Protein AF-A0A133UUC0-F1 (afdb_monomer)

Nearest PDB structures (foldseek):
  3vwo-assembly1_A  TM=2.716E-01  e=4.106E+00  Sphingomonas sp. A1
  5dn5-assembly3_C  TM=3.070E-01  e=7.997E+00  Salmonella enterica subsp. enterica serovar Typhimurium str. LT2
  6dt7-assembly1_B  TM=2.550E-01  e=8.497E+00  Enquatrovirus N4

Foldseek 3Di:
DDWDADPVGIADKDWAWDWDQD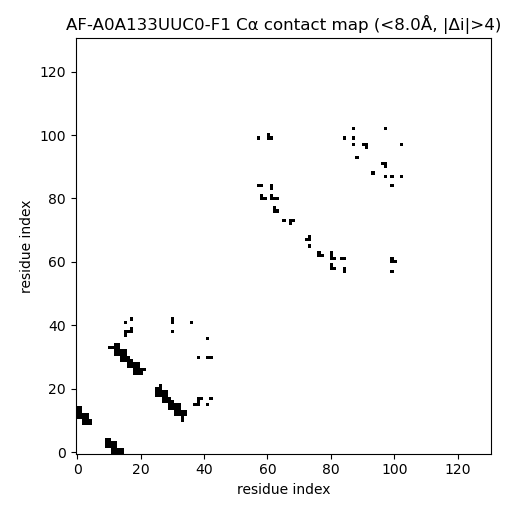PVGIDIDIDIGSDPDHNVVRVVVVVCVVVVVVLVVQLVVLQDDDPDPDPVVNVVSSVSSVVLSVVLCVVCVPPPPDRSVNSVVVVVVVVVVVVVVVVVPDDPPPDDDDD

Mean predicted aligned error: 8.68 Å

Organism: NCBI:txid1698267

pLDDT: mean 90.92, std 7.76, range [59.41, 97.25]

Solvent-accessible surface area (backbone atoms only — not comparable to full-atom values): 7988 Å² total; per-residue (Å²): 122,46,78,50,79,53,102,88,50,71,47,66,30,36,83,34,69,36,80,42,86,51,98,92,42,79,44,78,48,79,45,78,41,67,68,98,68,53,40,68,56,50,50,56,59,54,57,56,57,56,52,55,59,51,49,51,61,55,38,54,77,48,49,76,89,77,88,74,84,52,65,67,59,54,49,52,44,51,54,51,14,53,51,52,43,52,51,47,55,61,73,21,65,88,46,84,54,62,44,78,64,56,45,50,54,52,49,52,53,52,54,50,51,53,52,54,59,53,65,69,59,66,78,75,78,78,77,82,80,84,126

Secondary structure (DSSP, 8-state):
-EEEEETTEEEEEEEEEEEEEETTEEEEEEEEESS---HHHHHHHHHTTHHHHHHHHHHHTTPPP-----HHHHHHHHHHHHHHHHHHHHHHTTSS-S-HHHHHHHHHHHHHHHHHHHHTSPPPPPPP---

Radius of gyration: 26.28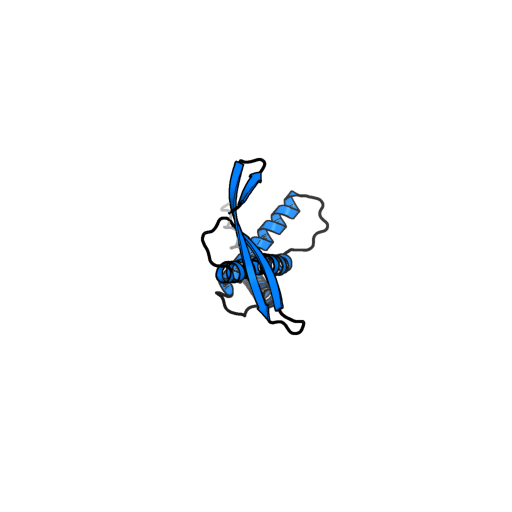 Å; Cα contacts (8 Å, |Δi|>4): 96; chains: 1; bounding box: 57×33×90 Å

Structure (mmCIF, N/CA/C/O backbone):
data_AF-A0A133UUC0-F1
#
_entry.id   AF-A0A133UUC0-F1
#
loop_
_atom_site.group_PDB
_atom_site.id
_atom_site.type_symbol
_atom_site.label_atom_id
_atom_site.label_alt_id
_atom_site.label_comp_id
_atom_site.label_asym_id
_atom_site.label_entity_id
_atom_site.label_seq_id
_atom_site.pdbx_PDB_ins_code
_atom_site.Cartn_x
_atom_site.Cartn_y
_atom_site.Cartn_z
_atom_site.occupancy
_atom_site.B_iso_or_equiv
_atom_site.auth_seq_id
_atom_site.auth_comp_id
_atom_site.auth_asym_id
_atom_site.auth_atom_id
_atom_site.pdbx_PDB_model_num
ATOM 1 N N . ASP A 1 1 ? -28.158 0.908 18.298 1.00 80.19 1 ASP A N 1
ATOM 2 C CA . ASP A 1 1 ? -28.054 0.911 16.828 1.00 80.19 1 ASP A CA 1
ATOM 3 C C . ASP A 1 1 ? -28.584 2.219 16.272 1.00 80.19 1 ASP A C 1
ATOM 5 O O . ASP A 1 1 ? -29.441 2.843 16.893 1.00 80.19 1 ASP A O 1
ATOM 9 N N . TYR A 1 2 ? -27.986 2.685 15.181 1.00 90.50 2 TYR A N 1
ATOM 10 C CA . TYR A 1 2 ? -28.253 3.972 14.546 1.00 90.50 2 TYR A CA 1
ATOM 11 C C . TYR A 1 2 ? -28.472 3.755 13.056 1.00 90.50 2 TYR A C 1
ATOM 13 O O . TYR A 1 2 ? -27.758 2.976 12.436 1.00 90.50 2 TYR A O 1
ATOM 21 N N . THR A 1 3 ? -29.391 4.499 12.456 1.00 93.00 3 THR A N 1
ATOM 22 C CA . THR A 1 3 ? -29.574 4.490 11.003 1.00 93.00 3 THR A CA 1
ATOM 23 C C . THR A 1 3 ? -28.875 5.707 10.412 1.00 93.00 3 THR A C 1
ATOM 25 O O . THR A 1 3 ? -29.189 6.842 10.771 1.00 93.00 3 THR A O 1
ATOM 28 N N . ILE A 1 4 ? -27.915 5.482 9.516 1.00 91.81 4 ILE A N 1
ATOM 29 C CA . ILE A 1 4 ? -27.248 6.548 8.765 1.00 91.81 4 ILE A CA 1
ATOM 30 C C . ILE A 1 4 ? -27.809 6.557 7.346 1.00 91.81 4 ILE A C 1
ATOM 32 O O . ILE A 1 4 ? -27.716 5.563 6.628 1.00 91.81 4 ILE A O 1
ATOM 36 N N . SER A 1 5 ? -28.352 7.699 6.925 1.00 92.06 5 SER A N 1
ATOM 37 C CA . SER A 1 5 ? -28.844 7.913 5.567 1.00 92.06 5 SER A CA 1
ATOM 38 C C . SER A 1 5 ? -27.803 8.635 4.713 1.00 92.06 5 SER A C 1
ATOM 40 O O . SER A 1 5 ? -27.241 9.670 5.075 1.00 92.06 5 SER A O 1
ATOM 42 N N . GLY A 1 6 ? -27.515 8.060 3.551 1.00 89.44 6 GLY A N 1
ATOM 43 C CA . GLY A 1 6 ? -26.612 8.610 2.555 1.00 89.44 6 GLY A CA 1
ATOM 44 C C . GLY A 1 6 ? -27.294 8.763 1.201 1.00 89.44 6 GLY A C 1
ATOM 45 O O . GLY A 1 6 ? -28.408 8.309 0.959 1.00 89.44 6 GLY A O 1
ATOM 46 N N . ARG A 1 7 ? -26.576 9.358 0.244 1.00 90.62 7 ARG A N 1
ATOM 47 C CA . ARG A 1 7 ? -27.089 9.606 -1.118 1.00 90.62 7 ARG A CA 1
ATOM 48 C C . ARG A 1 7 ? -27.522 8.340 -1.875 1.00 90.62 7 ARG A C 1
ATOM 50 O O . ARG A 1 7 ? -28.203 8.452 -2.887 1.00 90.62 7 ARG A O 1
ATOM 57 N N . LYS A 1 8 ? -27.047 7.168 -1.444 1.00 88.25 8 LYS A N 1
ATOM 58 C CA . LYS A 1 8 ? -27.251 5.867 -2.098 1.00 88.25 8 LYS A CA 1
ATOM 59 C C . LYS A 1 8 ? -28.155 4.911 -1.310 1.00 88.25 8 LYS A C 1
ATOM 61 O O . LYS A 1 8 ? -28.368 3.804 -1.788 1.00 88.25 8 LYS A O 1
ATOM 66 N N . GLY A 1 9 ? -28.663 5.313 -0.146 1.00 90.81 9 GLY A N 1
ATOM 67 C CA . GLY A 1 9 ? -29.462 4.448 0.719 1.00 90.81 9 GLY A CA 1
ATOM 68 C C . GLY A 1 9 ? -29.196 4.691 2.198 1.00 90.81 9 GLY A C 1
ATOM 69 O O . GLY A 1 9 ? -28.435 5.590 2.564 1.00 90.81 9 GLY A O 1
ATOM 70 N N . GLU A 1 10 ? -29.834 3.875 3.023 1.00 93.50 10 GLU A N 1
ATOM 71 C CA . GLU A 1 10 ? -29.718 3.887 4.477 1.00 93.50 10 GLU A CA 1
ATOM 72 C C . GLU A 1 10 ? -29.031 2.607 4.940 1.00 93.50 10 GLU A C 1
ATOM 74 O O . GLU A 1 10 ? -29.231 1.550 4.344 1.00 93.50 10 GLU A O 1
ATOM 79 N N . GLU A 1 11 ? -28.217 2.715 5.983 1.00 93.00 11 GLU A N 1
ATOM 80 C CA . GLU A 1 11 ? -27.549 1.577 6.608 1.00 93.00 11 GLU A CA 1
ATOM 81 C C . GLU A 1 11 ? -27.686 1.652 8.122 1.00 93.00 11 GLU A C 1
ATOM 83 O O . GLU A 1 11 ? -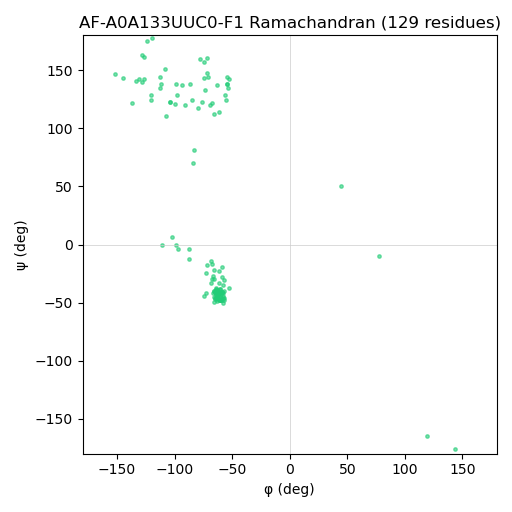27.581 2.727 8.727 1.00 93.00 11 GLU A O 1
ATOM 88 N N . GLU A 1 12 ? -27.904 0.492 8.729 1.00 94.56 12 GLU A N 1
ATOM 89 C CA . GLU A 1 12 ? -27.896 0.350 10.175 1.00 94.56 12 GLU A CA 1
ATOM 90 C C . GLU A 1 12 ? -26.456 0.144 10.646 1.00 94.56 12 GLU A C 1
ATOM 92 O O . GLU A 1 12 ? -25.728 -0.735 10.184 1.00 94.56 12 GLU A O 1
ATOM 97 N N . VAL A 1 13 ? -26.021 0.999 11.561 1.00 95.31 13 VAL A N 1
ATOM 98 C CA . VAL A 1 13 ? -24.674 0.999 12.116 1.00 95.31 13 VAL A CA 1
ATOM 99 C C . VAL A 1 13 ? -24.724 0.995 13.631 1.00 95.31 13 VAL A C 1
ATOM 101 O O . VAL A 1 13 ? -25.716 1.348 14.270 1.00 95.31 13 VAL A O 1
ATOM 104 N N . ARG A 1 14 ? -23.597 0.639 14.226 1.00 93.94 14 ARG A N 1
ATOM 105 C CA . ARG A 1 14 ? -23.441 0.512 15.668 1.00 93.94 14 ARG A CA 1
ATOM 106 C C . ARG A 1 14 ? -22.231 1.324 16.095 1.00 93.94 14 ARG A C 1
ATOM 108 O O . ARG A 1 14 ? -21.222 1.348 15.388 1.00 93.94 14 ARG A O 1
ATOM 115 N N . LEU A 1 15 ? -22.358 2.012 17.227 1.00 95.19 15 LEU A N 1
ATOM 116 C CA . LEU A 1 15 ? -21.252 2.703 17.881 1.00 95.19 15 LEU A CA 1
ATOM 117 C C . LEU A 1 15 ? -20.620 1.734 18.878 1.00 95.19 15 LEU A C 1
ATOM 119 O O . LEU A 1 15 ? -21.294 1.274 19.797 1.00 95.19 15 LEU A O 1
ATOM 123 N N . LEU A 1 16 ? -19.343 1.436 18.684 1.00 95.31 16 LEU A N 1
ATOM 124 C CA . LEU A 1 16 ? -18.538 0.591 19.556 1.00 95.31 16 LEU A CA 1
ATOM 125 C C . LEU A 1 16 ? -17.493 1.470 20.242 1.00 95.31 16 LEU A C 1
ATOM 127 O O . LEU A 1 16 ? -16.912 2.348 19.603 1.00 95.31 16 LEU A O 1
ATOM 131 N N . LEU A 1 17 ? -17.261 1.248 21.532 1.00 95.06 17 LEU A N 1
ATOM 132 C CA . LEU A 1 17 ? -16.270 1.980 22.317 1.00 95.06 17 LEU A CA 1
ATOM 133 C C . LEU A 1 17 ? -15.261 0.982 22.878 1.00 95.06 17 LEU A C 1
ATOM 135 O O . LEU A 1 17 ? -15.657 -0.004 23.495 1.00 95.06 17 LEU A O 1
ATOM 139 N N . THR A 1 18 ? -13.977 1.253 22.668 1.00 94.06 18 THR A N 1
ATOM 140 C CA . THR A 1 18 ? -12.876 0.506 23.285 1.00 94.06 18 THR A CA 1
ATOM 141 C C . THR A 1 18 ? -12.150 1.414 24.262 1.00 94.06 18 THR A C 1
ATOM 143 O O . THR A 1 18 ? -11.833 2.554 23.924 1.00 94.06 18 THR A O 1
ATOM 146 N N . GLU A 1 19 ? -11.853 0.906 25.452 1.00 92.75 19 GLU A N 1
ATOM 147 C CA . GLU A 1 19 ? -11.045 1.600 26.452 1.00 92.75 19 GLU A CA 1
ATOM 148 C C . GLU A 1 19 ? -9.608 1.089 26.403 1.00 92.75 19 GLU A C 1
ATOM 150 O O . GLU A 1 19 ? -9.360 -0.111 26.267 1.00 92.75 19 GLU A O 1
ATOM 155 N N . LYS A 1 20 ? -8.643 2.001 26.497 1.00 88.25 20 LYS A N 1
ATOM 156 C CA . LYS A 1 20 ? -7.226 1.658 26.494 1.00 88.25 20 LYS A CA 1
ATOM 157 C C . LYS A 1 20 ? -6.480 2.460 27.544 1.00 88.25 20 LYS A C 1
ATOM 159 O O . LYS A 1 20 ? -6.439 3.683 27.489 1.00 88.25 20 LYS A O 1
ATOM 164 N N . GLU A 1 21 ? -5.833 1.755 28.461 1.00 91.19 21 GLU A N 1
ATOM 165 C CA . GLU A 1 21 ? -4.935 2.366 29.437 1.00 91.19 21 GLU A CA 1
ATOM 166 C C . GLU A 1 21 ? -3.667 2.879 28.744 1.00 91.19 21 GLU A C 1
ATOM 168 O O . GLU A 1 21 ? -2.915 2.113 28.125 1.00 91.19 21 GLU A O 1
ATOM 173 N N . THR A 1 22 ? -3.423 4.184 28.840 1.00 88.94 22 THR A N 1
ATOM 174 C CA . THR A 1 22 ? -2.211 4.842 28.350 1.00 88.94 22 THR A CA 1
ATOM 175 C C . THR A 1 22 ? -1.471 5.532 29.495 1.00 88.94 22 THR A C 1
ATOM 177 O O . THR A 1 22 ? -1.873 5.493 30.657 1.00 88.94 22 THR A O 1
ATOM 180 N N . LYS A 1 23 ? -0.313 6.130 29.192 1.00 89.88 23 LYS A N 1
ATOM 181 C CA . LYS A 1 23 ? 0.494 6.838 30.201 1.00 89.88 23 LYS A CA 1
ATOM 182 C C . LYS A 1 23 ? -0.209 8.085 30.744 1.00 89.88 23 LYS A C 1
ATOM 184 O O . LYS A 1 23 ? 0.131 8.522 31.838 1.00 89.88 23 LYS A O 1
ATOM 189 N N . ASP A 1 24 ? -1.164 8.618 29.986 1.00 90.06 24 ASP A N 1
ATOM 190 C CA . ASP A 1 24 ? -1.895 9.847 30.288 1.00 90.06 24 ASP A CA 1
ATOM 191 C C . ASP A 1 24 ? -3.309 9.565 30.847 1.00 90.06 24 ASP A C 1
ATOM 193 O O . ASP A 1 24 ? -4.081 10.497 31.071 1.00 90.06 24 ASP A O 1
ATOM 197 N N . GLY A 1 25 ? -3.638 8.292 31.115 1.00 92.06 25 GLY A N 1
ATOM 198 C CA . GLY A 1 25 ? -4.924 7.830 31.648 1.00 92.06 25 GLY A CA 1
ATOM 199 C C . GLY A 1 25 ? -5.649 6.856 30.714 1.00 92.06 25 GLY A C 1
ATOM 200 O O . GLY A 1 25 ? -5.061 6.312 29.781 1.00 92.06 25 GLY A O 1
ATOM 201 N N . THR A 1 26 ? -6.938 6.626 30.966 1.00 92.81 26 THR A N 1
ATOM 202 C CA . THR A 1 26 ? -7.793 5.786 30.115 1.00 92.81 26 THR A CA 1
ATOM 203 C C . THR A 1 26 ? -8.253 6.573 28.883 1.00 92.81 26 THR A C 1
ATOM 205 O O . THR A 1 26 ? -8.969 7.569 28.999 1.00 92.81 26 THR A O 1
ATOM 208 N N . GLU A 1 27 ? -7.867 6.124 27.690 1.00 94.12 27 GLU A N 1
ATOM 209 C CA . GLU A 1 27 ? -8.344 6.658 26.412 1.00 94.12 27 GLU A CA 1
ATOM 210 C C . GLU A 1 27 ? -9.545 5.856 25.901 1.00 94.12 27 GLU A C 1
ATOM 212 O O . GLU A 1 27 ? -9.545 4.626 25.929 1.00 94.12 27 GLU A O 1
ATOM 217 N N . ILE A 1 28 ? -10.562 6.556 25.389 1.00 93.38 28 ILE A N 1
ATOM 218 C CA . ILE A 1 28 ? -11.735 5.942 24.757 1.00 93.38 28 ILE A CA 1
ATOM 219 C C . ILE A 1 28 ? -11.611 6.093 23.240 1.00 93.38 28 ILE A C 1
ATOM 221 O O . ILE A 1 28 ? -11.538 7.207 22.717 1.00 93.38 28 ILE A O 1
ATOM 225 N N . HIS A 1 29 ? -11.640 4.973 22.522 1.00 93.56 29 HIS A N 1
ATOM 226 C CA . HIS A 1 29 ? -11.579 4.915 21.066 1.00 93.56 29 HIS A CA 1
ATOM 227 C C . HIS A 1 29 ? -12.950 4.536 20.483 1.00 93.56 29 HIS A C 1
ATOM 229 O O . HIS A 1 29 ? -13.388 3.395 20.653 1.00 93.56 29 HIS A O 1
ATOM 235 N N . PRO A 1 30 ? -13.642 5.463 19.794 1.00 95.25 30 PRO A N 1
ATOM 236 C CA . PRO A 1 30 ? -14.924 5.173 19.167 1.00 95.25 30 PRO A CA 1
ATOM 237 C C . PRO A 1 30 ? -14.765 4.586 17.759 1.00 95.25 30 PRO A C 1
ATOM 239 O O . PRO A 1 30 ? -14.003 5.096 16.935 1.00 95.25 30 PRO A O 1
ATOM 242 N N . PHE A 1 31 ? -15.572 3.573 17.452 1.00 95.44 31 PHE A N 1
ATOM 243 C CA . PHE A 1 31 ? -15.705 2.973 16.127 1.00 95.44 31 PHE A CA 1
ATOM 244 C C . PHE A 1 31 ? -17.171 2.951 15.698 1.00 95.44 31 PHE A C 1
ATOM 246 O O . PHE A 1 31 ? -18.063 2.704 16.505 1.00 95.44 31 PHE A O 1
ATOM 253 N N . ILE A 1 32 ? -17.427 3.180 14.411 1.00 95.06 32 ILE A N 1
ATOM 254 C CA . ILE A 1 32 ? -18.763 3.065 13.817 1.00 95.06 32 ILE A CA 1
ATOM 255 C C . ILE A 1 32 ? -18.692 2.009 12.723 1.00 95.06 32 ILE A C 1
ATOM 257 O O . ILE A 1 32 ? -17.866 2.114 11.816 1.00 95.06 32 ILE A O 1
ATOM 261 N N . THR A 1 33 ? -19.539 0.988 12.813 1.00 93.94 33 THR A N 1
ATOM 262 C CA . THR A 1 33 ? -19.539 -0.127 11.859 1.00 93.94 33 THR A CA 1
ATOM 263 C C . THR A 1 33 ? -20.924 -0.755 11.725 1.00 93.94 33 THR A C 1
ATOM 265 O O . THR A 1 33 ? -21.683 -0.796 12.693 1.00 93.94 33 THR A O 1
ATOM 268 N N . ASN A 1 34 ? -21.260 -1.249 10.532 1.00 94.38 34 ASN A N 1
ATOM 269 C CA . ASN A 1 34 ? -22.437 -2.095 10.293 1.00 94.38 34 ASN A CA 1
ATOM 270 C C . ASN A 1 34 ? -22.138 -3.591 10.510 1.00 94.38 34 ASN A C 1
ATOM 272 O O . ASN A 1 34 ? -23.028 -4.431 10.411 1.00 94.38 34 ASN A O 1
ATOM 276 N N . LEU A 1 35 ? -20.882 -3.944 10.796 1.00 94.06 35 LEU A N 1
ATOM 277 C CA . LEU A 1 35 ? -20.486 -5.317 11.088 1.00 94.06 35 LEU A CA 1
ATOM 278 C C . LEU A 1 35 ? -20.954 -5.723 12.481 1.00 94.06 35 LEU A C 1
ATOM 280 O O . LEU A 1 35 ? -20.860 -4.917 13.408 1.00 94.06 35 LEU A O 1
ATOM 284 N N . ASN A 1 36 ? -21.374 -6.984 12.630 1.00 94.25 36 ASN A N 1
ATOM 285 C CA . ASN A 1 36 ? -21.698 -7.595 13.918 1.00 94.25 36 ASN A CA 1
ATOM 286 C C . ASN A 1 36 ? -20.446 -8.146 14.631 1.00 94.25 36 ASN A C 1
ATOM 288 O O . ASN A 1 36 ? -20.269 -9.357 14.695 1.00 94.25 36 ASN A O 1
ATOM 292 N N . ILE A 1 37 ? -19.576 -7.252 15.104 1.00 95.38 37 ILE A N 1
ATOM 293 C CA . ILE A 1 37 ? -18.308 -7.554 15.793 1.00 95.38 37 ILE A CA 1
ATOM 294 C C . ILE A 1 37 ? -18.209 -6.831 17.142 1.00 95.38 37 ILE A C 1
ATOM 296 O O . ILE A 1 37 ? -18.920 -5.842 17.363 1.00 95.38 37 ILE A O 1
ATOM 300 N N . ASP A 1 38 ? -17.320 -7.309 18.009 1.00 94.88 38 ASP A N 1
ATOM 301 C CA . ASP A 1 38 ? -17.001 -6.698 19.303 1.00 94.88 38 ASP A CA 1
ATOM 302 C C . ASP A 1 38 ? -16.066 -5.475 19.161 1.00 94.88 38 ASP A C 1
ATOM 304 O O . ASP A 1 38 ? -15.369 -5.339 18.147 1.00 94.88 38 ASP A O 1
ATOM 308 N N . PRO A 1 39 ? -16.010 -4.565 20.157 1.00 94.25 39 PRO A N 1
ATOM 309 C CA . PRO A 1 39 ? -15.158 -3.372 20.096 1.00 94.25 39 PRO A CA 1
ATOM 310 C C . PRO A 1 39 ? -13.667 -3.675 19.886 1.00 94.25 39 PRO A C 1
ATOM 312 O O . PRO A 1 39 ? -13.006 -2.996 19.099 1.00 94.25 39 PRO A O 1
ATOM 315 N N . ASP A 1 40 ? -13.137 -4.713 20.536 1.00 92.62 40 ASP A N 1
ATOM 316 C CA . ASP A 1 40 ? -11.727 -5.097 20.395 1.00 92.62 40 ASP A CA 1
ATOM 317 C C . ASP A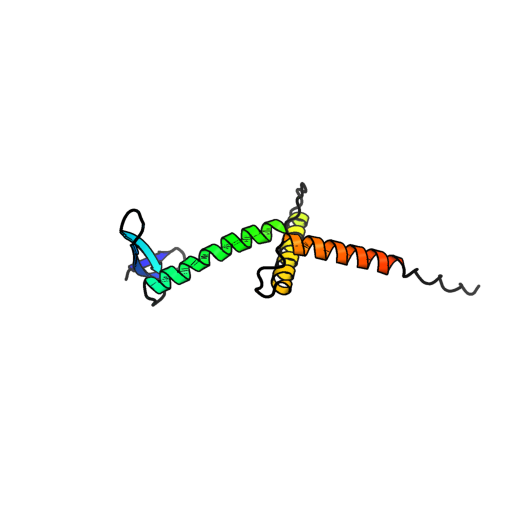 1 40 ? -11.416 -5.597 18.980 1.00 92.62 40 ASP A C 1
ATOM 319 O O . ASP A 1 40 ? -10.431 -5.174 18.372 1.00 92.62 40 ASP A O 1
ATOM 323 N N . GLU A 1 41 ? -12.309 -6.400 18.398 1.00 95.12 41 GLU A N 1
ATOM 324 C CA . GLU A 1 41 ? -12.188 -6.849 17.010 1.00 95.12 41 GLU A CA 1
ATOM 325 C C . GLU A 1 41 ? -12.289 -5.668 16.029 1.00 95.12 41 GLU A C 1
ATOM 327 O O . GLU A 1 41 ? -11.553 -5.599 15.041 1.00 95.12 41 GLU A O 1
ATOM 332 N N . ALA A 1 42 ? -13.159 -4.689 16.303 1.00 95.25 42 ALA A N 1
ATOM 333 C CA . ALA A 1 42 ? -13.234 -3.463 15.510 1.00 95.25 42 ALA A CA 1
ATOM 334 C C . ALA A 1 42 ? -11.912 -2.676 15.554 1.00 95.25 42 ALA A C 1
ATOM 336 O O . ALA A 1 42 ? -11.440 -2.212 14.511 1.00 95.25 42 ALA A O 1
ATOM 337 N N . SER A 1 43 ? -11.287 -2.580 16.730 1.00 94.06 43 SER A N 1
ATOM 338 C CA . SER A 1 43 ? -9.981 -1.944 16.925 1.00 94.06 43 SER A CA 1
ATOM 339 C C . SER A 1 43 ? -8.862 -2.671 16.167 1.00 94.06 43 SER A C 1
ATOM 341 O O . SER A 1 43 ? -8.097 -2.043 15.424 1.00 94.06 43 SER A O 1
ATOM 343 N N . GLU A 1 44 ? -8.804 -4.003 16.263 1.00 93.62 44 GLU A N 1
ATOM 344 C CA . GLU A 1 44 ? -7.847 -4.829 15.519 1.00 93.62 44 GLU A CA 1
ATOM 345 C C . GLU A 1 44 ? -8.024 -4.679 14.006 1.00 93.62 44 GLU A C 1
ATOM 347 O O . GLU A 1 44 ? -7.056 -4.407 13.288 1.00 93.62 44 GLU A O 1
ATOM 352 N N . ASN A 1 45 ? -9.259 -4.768 13.511 1.00 94.38 45 ASN A N 1
ATOM 353 C CA . ASN A 1 45 ? -9.579 -4.578 12.099 1.00 94.38 45 ASN A CA 1
ATOM 354 C C . ASN A 1 45 ? -9.172 -3.182 11.609 1.00 94.38 45 ASN A C 1
ATOM 356 O O . ASN A 1 45 ? -8.566 -3.042 10.541 1.00 94.38 45 ASN A O 1
ATOM 360 N N . TYR A 1 46 ? -9.433 -2.146 12.407 1.00 93.88 46 TYR A N 1
ATOM 361 C CA . TYR A 1 46 ? -9.057 -0.778 12.070 1.00 93.88 46 TYR A CA 1
ATOM 362 C C . TYR A 1 46 ? -7.537 -0.563 12.068 1.00 93.88 46 TYR A C 1
ATOM 364 O O . TYR A 1 46 ? -7.033 0.231 11.268 1.00 93.88 46 TYR A O 1
ATOM 372 N N . SER A 1 47 ? -6.773 -1.304 12.878 1.00 92.12 47 SER A N 1
ATOM 373 C CA . SER A 1 47 ? -5.304 -1.231 12.877 1.00 92.12 47 SER A CA 1
ATOM 374 C C . SER A 1 47 ? -4.703 -1.557 11.499 1.00 92.12 47 SER A C 1
ATOM 376 O O . SER A 1 47 ? -3.748 -0.912 11.048 1.00 92.12 47 SER A O 1
ATOM 378 N N . TRP A 1 48 ? -5.326 -2.480 10.755 1.00 92.50 48 TRP A N 1
ATOM 379 C CA . TRP A 1 48 ? -4.896 -2.863 9.413 1.00 92.50 48 TRP A CA 1
ATOM 380 C C . TRP A 1 48 ? -5.073 -1.748 8.375 1.00 92.50 48 TRP A C 1
ATOM 382 O O . TRP A 1 48 ? -4.406 -1.785 7.338 1.00 92.50 48 TRP A O 1
ATOM 392 N N . ARG A 1 49 ? -5.878 -0.709 8.651 1.00 94.75 49 ARG A N 1
ATOM 393 C CA . ARG A 1 49 ? -6.010 0.487 7.797 1.00 94.75 49 ARG A CA 1
ATOM 394 C C . ARG A 1 49 ? -4.648 1.116 7.493 1.00 94.75 49 ARG A C 1
ATOM 396 O O . ARG A 1 49 ? -4.398 1.538 6.362 1.00 94.75 49 ARG A O 1
ATOM 403 N N . TRP A 1 50 ? -3.733 1.112 8.468 1.00 94.62 50 TRP A N 1
ATOM 404 C CA . TRP A 1 50 ? -2.382 1.664 8.314 1.00 94.62 50 TRP A CA 1
ATOM 405 C C . TRP A 1 50 ? -1.550 0.953 7.234 1.00 94.62 50 TRP A C 1
ATOM 407 O O . TRP A 1 50 ? -0.631 1.542 6.652 1.00 94.62 50 TRP A O 1
ATOM 417 N N . ARG A 1 51 ? -1.884 -0.302 6.892 1.00 92.31 51 ARG A N 1
ATOM 418 C CA . ARG A 1 51 ? -1.222 -1.014 5.787 1.00 92.31 51 ARG A CA 1
ATOM 419 C C . ARG A 1 51 ? -1.426 -0.324 4.453 1.00 92.31 51 ARG A C 1
ATOM 421 O O . ARG A 1 51 ? -0.511 -0.367 3.641 1.00 92.31 51 ARG A O 1
ATOM 428 N N . ILE A 1 52 ? -2.568 0.325 4.219 1.00 92.06 52 ILE A N 1
ATOM 429 C CA . ILE A 1 52 ? -2.809 1.057 2.968 1.00 92.06 52 ILE A CA 1
ATOM 430 C C . ILE A 1 52 ? -1.809 2.208 2.844 1.00 92.06 52 ILE A C 1
ATOM 432 O O . ILE A 1 52 ? -1.134 2.325 1.825 1.00 92.06 52 ILE A O 1
ATOM 436 N N . GLU A 1 53 ? -1.643 3.005 3.901 1.00 94.19 53 GLU A N 1
ATOM 437 C CA . GLU A 1 53 ? -0.685 4.116 3.918 1.00 94.19 53 GLU A CA 1
ATOM 438 C C . GLU A 1 53 ? 0.753 3.632 3.741 1.00 94.19 53 GLU A C 1
ATOM 440 O O . GLU A 1 53 ? 1.531 4.201 2.974 1.00 94.19 53 GLU A O 1
ATOM 445 N N . THR A 1 54 ? 1.100 2.541 4.423 1.00 91.81 54 THR A N 1
ATOM 446 C CA . THR A 1 54 ? 2.424 1.930 4.308 1.00 91.81 54 THR A CA 1
ATOM 447 C C . THR A 1 54 ? 2.672 1.424 2.889 1.00 91.81 54 THR A C 1
ATOM 449 O O . THR A 1 54 ? 3.713 1.719 2.308 1.00 91.81 54 THR A O 1
ATOM 452 N N . ASN A 1 55 ?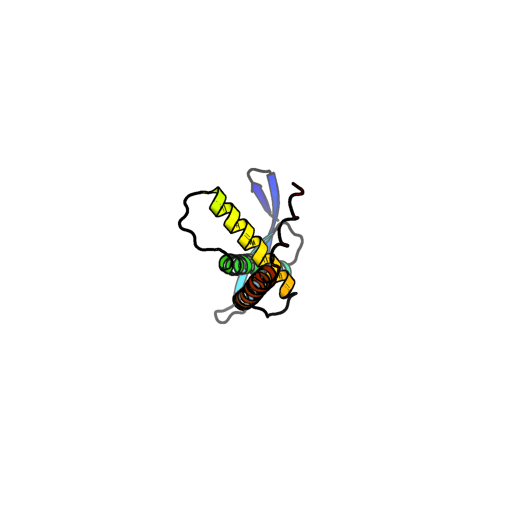 1.700 0.737 2.289 1.00 91.50 55 ASN A N 1
ATOM 453 C CA . ASN A 1 55 ? 1.802 0.234 0.924 1.00 91.50 55 ASN A CA 1
ATOM 454 C C . ASN A 1 55 ? 1.918 1.365 -0.099 1.00 91.50 55 ASN A C 1
ATOM 456 O O . ASN A 1 55 ? 2.734 1.255 -1.010 1.00 91.50 55 ASN A O 1
ATOM 460 N N . ILE A 1 56 ? 1.166 2.459 0.063 1.00 92.88 56 ILE A N 1
ATOM 461 C CA . ILE A 1 56 ? 1.286 3.647 -0.795 1.00 92.88 56 ILE A CA 1
ATOM 462 C C . ILE A 1 56 ? 2.700 4.230 -0.689 1.00 92.88 56 ILE A C 1
ATOM 464 O O . ILE A 1 56 ? 3.346 4.444 -1.713 1.00 92.88 56 ILE A O 1
ATOM 468 N N . ARG A 1 57 ? 3.223 4.402 0.532 1.00 93.06 57 ARG A N 1
ATOM 469 C CA . ARG A 1 57 ? 4.579 4.924 0.763 1.00 93.06 57 ARG A CA 1
ATOM 470 C C . ARG A 1 57 ? 5.663 4.041 0.139 1.00 93.06 57 ARG A C 1
ATOM 472 O O . ARG A 1 57 ? 6.651 4.555 -0.378 1.00 93.06 57 ARG A O 1
ATOM 479 N N . GLU A 1 58 ? 5.506 2.719 0.180 1.00 92.81 58 GLU A N 1
ATOM 480 C CA . GLU A 1 58 ? 6.435 1.793 -0.478 1.00 92.81 58 GLU A CA 1
ATOM 481 C C . GLU A 1 58 ? 6.285 1.806 -2.007 1.00 92.81 58 GLU A C 1
ATOM 483 O O . GLU A 1 58 ? 7.294 1.843 -2.710 1.00 92.81 58 GLU A O 1
ATOM 488 N N . LEU A 1 59 ? 5.056 1.838 -2.536 1.00 94.25 59 LEU A N 1
ATOM 489 C CA . LEU A 1 59 ? 4.770 1.943 -3.972 1.00 94.25 59 LEU A CA 1
ATOM 490 C C . LEU A 1 59 ? 5.397 3.203 -4.581 1.00 94.25 59 LEU A C 1
ATOM 492 O O . LEU A 1 59 ? 5.990 3.143 -5.660 1.00 94.25 59 LEU A O 1
ATOM 496 N N . GLU A 1 60 ? 5.320 4.339 -3.888 1.00 93.00 60 GLU A N 1
ATOM 497 C CA . GLU A 1 60 ? 5.907 5.601 -4.350 1.00 93.00 60 GLU A CA 1
ATOM 498 C C . GLU A 1 60 ? 7.420 5.510 -4.580 1.00 93.00 60 GLU A C 1
ATOM 500 O O . GLU A 1 60 ? 7.941 6.159 -5.486 1.00 93.00 60 GLU A O 1
ATOM 505 N N . LYS A 1 61 ? 8.133 4.627 -3.868 1.00 92.75 61 LYS A N 1
ATOM 506 C CA . LYS A 1 61 ? 9.575 4.397 -4.079 1.00 92.75 61 LYS A CA 1
ATOM 507 C C . LYS A 1 61 ? 9.897 3.736 -5.423 1.00 92.75 61 LYS A C 1
ATOM 509 O O . LYS A 1 61 ? 11.069 3.712 -5.816 1.00 92.75 61 LYS A O 1
ATOM 514 N N . PHE A 1 62 ? 8.897 3.183 -6.109 1.00 94.75 62 PHE A N 1
ATOM 515 C CA . PHE A 1 62 ? 8.996 2.630 -7.463 1.00 94.75 62 PHE A CA 1
ATOM 516 C C . PHE A 1 62 ? 8.550 3.624 -8.540 1.00 94.75 62 PHE A C 1
ATOM 518 O O . PHE A 1 62 ? 8.641 3.322 -9.734 1.00 94.75 62 PHE A O 1
ATOM 525 N N . LYS A 1 63 ? 8.060 4.807 -8.150 1.00 93.31 63 LYS A N 1
ATOM 526 C CA . LYS A 1 63 ? 7.620 5.842 -9.082 1.00 93.31 63 LYS A CA 1
ATOM 527 C C . LYS A 1 63 ? 8.816 6.556 -9.707 1.00 93.31 63 LYS A C 1
ATOM 529 O O . LYS A 1 63 ? 9.640 7.101 -8.974 1.00 93.31 63 LYS A O 1
ATOM 534 N N . PRO A 1 64 ? 8.943 6.579 -11.046 1.00 91.19 64 PRO A N 1
ATOM 535 C CA . PRO A 1 64 ? 9.979 7.373 -11.681 1.00 91.19 64 PRO A CA 1
ATOM 536 C C . PRO A 1 64 ? 9.643 8.862 -11.558 1.00 91.19 64 PRO A C 1
ATOM 538 O O . PRO A 1 64 ? 8.483 9.273 -11.665 1.00 91.19 64 PRO A O 1
ATOM 541 N N . PHE A 1 65 ? 10.675 9.684 -11.387 1.00 89.50 65 PHE A N 1
ATOM 542 C CA . PHE A 1 65 ? 10.540 11.130 -11.512 1.00 89.50 65 PHE A CA 1
ATOM 543 C C . PHE A 1 65 ? 10.386 11.503 -12.988 1.00 89.50 65 PHE A C 1
ATOM 545 O O . PHE A 1 65 ? 11.128 11.025 -13.846 1.00 89.50 65 PHE A O 1
ATOM 552 N N . THR A 1 66 ? 9.417 12.364 -13.292 1.00 90.75 66 THR A N 1
ATOM 553 C CA . THR A 1 66 ? 9.206 12.882 -14.644 1.00 90.75 66 THR A CA 1
ATOM 554 C C . THR A 1 66 ? 8.731 14.324 -14.606 1.00 90.75 66 THR A C 1
ATOM 556 O O . THR A 1 66 ? 7.931 14.701 -13.753 1.00 90.75 66 THR A O 1
ATOM 559 N N . THR A 1 67 ? 9.193 15.121 -15.562 1.00 94.12 67 THR A N 1
ATOM 560 C CA . THR A 1 67 ? 8.704 16.481 -15.827 1.00 94.12 67 THR A CA 1
ATOM 561 C C . THR A 1 67 ? 7.695 16.516 -16.978 1.00 94.12 67 THR A C 1
ATOM 563 O O . THR A 1 67 ? 7.171 17.578 -17.306 1.00 94.12 67 THR A O 1
ATOM 566 N N . SER A 1 68 ? 7.382 15.365 -17.590 1.00 94.25 68 SER A N 1
ATOM 567 C CA . SER A 1 68 ? 6.462 15.298 -18.725 1.00 94.25 68 SER A CA 1
ATOM 568 C C . SER A 1 68 ? 5.054 15.754 -18.338 1.00 94.25 68 SER A C 1
ATOM 570 O O . SER A 1 68 ? 4.516 15.381 -17.288 1.00 94.25 68 SER A O 1
ATOM 572 N N . GLN A 1 69 ? 4.434 16.551 -19.206 1.00 95.06 69 GLN A N 1
ATOM 573 C CA . GLN A 1 69 ? 3.042 16.984 -19.068 1.00 95.06 69 GLN A CA 1
ATOM 574 C C . GLN A 1 69 ? 2.049 15.989 -19.691 1.00 95.06 69 GLN A C 1
ATOM 576 O O . GLN A 1 69 ? 0.855 16.069 -19.413 1.00 95.06 69 GLN A O 1
ATOM 581 N N . SER A 1 70 ? 2.520 15.015 -20.480 1.00 97.12 70 SER A N 1
ATOM 582 C CA . SER A 1 70 ? 1.648 14.014 -21.103 1.00 97.12 70 SER A CA 1
ATOM 583 C C . SER A 1 70 ? 1.036 13.079 -20.057 1.00 97.12 70 SER A C 1
ATOM 585 O O . SER A 1 70 ? 1.744 12.373 -19.334 1.00 97.12 70 SER A O 1
ATOM 587 N N . MET A 1 71 ? -0.298 13.030 -20.005 1.00 96.31 71 MET A N 1
ATOM 588 C CA . MET A 1 71 ? -1.024 12.113 -19.120 1.00 96.31 71 MET A CA 1
ATOM 589 C C . MET A 1 71 ? -0.827 10.647 -19.494 1.00 96.31 71 MET A C 1
ATOM 591 O O . MET A 1 71 ? -0.830 9.792 -18.613 1.00 96.31 71 MET A O 1
ATOM 595 N N . GLU A 1 72 ? -0.612 10.344 -20.772 1.00 96.88 72 GLU A N 1
ATOM 596 C CA . GLU A 1 72 ? -0.324 8.984 -21.229 1.00 96.88 72 GLU A CA 1
ATOM 597 C C . GLU A 1 72 ? 0.992 8.476 -20.646 1.00 96.88 72 GLU A C 1
ATOM 599 O O . GLU A 1 72 ? 1.027 7.390 -20.069 1.00 96.88 72 GLU A O 1
ATOM 604 N N . LEU A 1 73 ? 2.046 9.298 -20.694 1.00 95.75 73 LEU A N 1
ATOM 605 C CA . LEU A 1 73 ? 3.341 8.951 -20.110 1.00 95.75 73 LEU A CA 1
ATOM 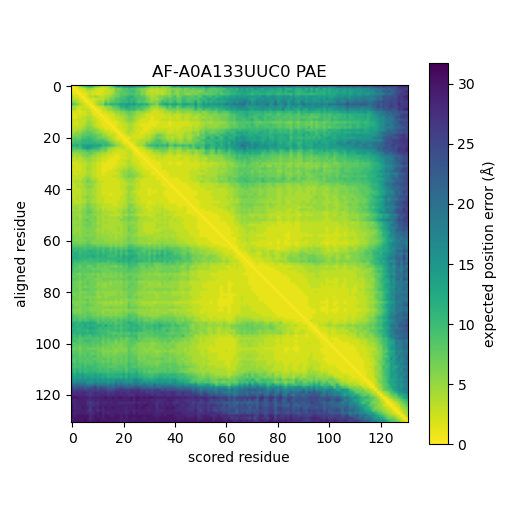606 C C . LEU A 1 73 ? 3.262 8.819 -18.587 1.00 95.75 73 LEU A C 1
ATOM 608 O O . LEU A 1 73 ? 3.812 7.874 -18.025 1.00 95.75 73 LEU A O 1
ATOM 612 N N . ARG A 1 74 ? 2.528 9.709 -17.903 1.00 95.50 74 ARG A N 1
ATOM 613 C CA . ARG A 1 74 ? 2.332 9.594 -16.447 1.00 95.50 74 ARG A CA 1
ATOM 614 C C . ARG A 1 74 ? 1.566 8.329 -16.059 1.00 95.50 74 ARG A C 1
ATOM 616 O O . ARG A 1 74 ? 1.927 7.696 -15.067 1.00 95.50 74 ARG A O 1
ATOM 623 N N . ARG A 1 75 ? 0.550 7.935 -16.837 1.00 95.94 75 ARG A N 1
ATOM 624 C CA . ARG A 1 75 ? -0.170 6.665 -16.639 1.00 95.94 75 ARG A CA 1
ATOM 625 C C . ARG A 1 75 ? 0.735 5.466 -16.891 1.00 95.94 75 ARG A C 1
ATOM 627 O O . ARG A 1 75 ? 0.750 4.557 -16.072 1.00 95.94 75 ARG A O 1
ATOM 634 N N . LEU A 1 76 ? 1.522 5.482 -17.967 1.00 96.44 76 LEU A N 1
ATOM 635 C CA . LEU A 1 76 ? 2.481 4.417 -18.253 1.00 96.44 76 LEU A CA 1
ATOM 636 C C . LEU A 1 76 ? 3.470 4.239 -17.094 1.00 96.44 76 LEU A C 1
ATOM 638 O O . LEU A 1 76 ? 3.684 3.122 -16.636 1.00 96.44 76 LEU A O 1
ATOM 642 N N . TYR A 1 77 ? 4.024 5.333 -16.572 1.00 95.75 77 TYR A N 1
ATOM 643 C CA . TYR A 1 77 ? 4.914 5.281 -15.415 1.00 95.75 77 TYR A CA 1
ATOM 644 C C . TYR A 1 77 ? 4.236 4.741 -14.165 1.00 95.75 77 TYR A C 1
ATOM 646 O O . TYR A 1 77 ? 4.828 3.906 -13.491 1.00 95.75 77 TYR A O 1
ATOM 654 N N . LEU A 1 78 ? 2.995 5.144 -13.887 1.00 95.19 78 LEU A N 1
ATOM 655 C CA . LEU A 1 78 ? 2.226 4.575 -12.782 1.00 95.19 78 LEU A CA 1
ATOM 656 C C . LEU A 1 78 ? 2.061 3.054 -12.929 1.00 95.19 78 LEU A C 1
ATOM 658 O O . LEU A 1 78 ? 2.296 2.323 -11.970 1.00 95.19 78 LEU A O 1
ATOM 662 N N . LEU A 1 79 ? 1.704 2.573 -14.124 1.00 97.25 79 LEU A N 1
ATOM 663 C CA . LEU A 1 79 ? 1.541 1.141 -14.395 1.00 97.25 79 LEU A CA 1
ATOM 664 C C . LEU A 1 79 ? 2.854 0.372 -14.207 1.00 97.25 79 LEU A C 1
ATOM 666 O O . LEU A 1 79 ? 2.859 -0.686 -13.580 1.00 97.25 79 LEU A O 1
ATOM 670 N N . VAL A 1 80 ? 3.973 0.919 -14.689 1.00 96.06 80 VAL A N 1
ATOM 671 C CA . VAL A 1 80 ? 5.304 0.326 -14.484 1.00 96.06 80 VAL A CA 1
ATOM 672 C C . VAL A 1 80 ? 5.661 0.276 -12.997 1.00 96.06 80 VAL A C 1
ATOM 674 O O . VAL A 1 80 ? 6.176 -0.735 -12.529 1.00 96.06 80 VAL A O 1
ATOM 677 N N . SER A 1 81 ? 5.354 1.319 -12.226 1.00 96.19 81 SER A N 1
ATOM 678 C CA . SER A 1 81 ? 5.607 1.338 -10.781 1.00 96.19 81 SER A CA 1
ATOM 679 C C . SER A 1 81 ? 4.795 0.294 -10.027 1.00 96.19 81 SER A C 1
ATOM 681 O O . SER A 1 81 ? 5.350 -0.397 -9.176 1.00 96.19 81 SER A O 1
ATOM 683 N N . ILE A 1 82 ? 3.513 0.134 -10.368 1.00 97.00 82 ILE A N 1
ATOM 684 C CA . ILE A 1 82 ? 2.652 -0.910 -9.795 1.00 97.00 82 ILE A CA 1
ATOM 685 C C . ILE A 1 82 ? 3.197 -2.298 -10.144 1.00 97.00 82 ILE A C 1
ATOM 687 O O . ILE A 1 82 ? 3.282 -3.160 -9.273 1.00 97.00 82 ILE A O 1
ATOM 691 N N . LEU A 1 83 ? 3.623 -2.508 -11.394 1.00 97.19 83 LEU A N 1
ATOM 692 C CA . LEU A 1 83 ? 4.222 -3.769 -11.828 1.00 97.19 83 LEU A CA 1
ATOM 693 C C . LEU A 1 83 ? 5.487 -4.107 -11.023 1.00 97.19 83 LEU A C 1
ATOM 695 O O . LEU A 1 83 ? 5.619 -5.227 -10.535 1.00 97.19 83 LEU A O 1
ATOM 699 N N . LEU A 1 84 ? 6.400 -3.144 -10.858 1.00 96.81 84 LEU A N 1
ATOM 700 C CA . LEU A 1 84 ? 7.637 -3.336 -10.095 1.00 96.81 84 LEU A CA 1
ATOM 701 C C . LEU A 1 84 ? 7.374 -3.571 -8.606 1.00 96.81 84 LEU A C 1
ATOM 703 O O . LEU A 1 84 ? 8.016 -4.432 -8.009 1.00 96.81 84 LEU A O 1
ATOM 707 N N . TYR A 1 85 ? 6.422 -2.843 -8.018 1.00 96.44 85 TYR A N 1
ATOM 708 C CA . TYR A 1 85 ? 5.997 -3.060 -6.638 1.00 96.44 85 TYR A CA 1
ATOM 709 C C . TYR A 1 85 ? 5.440 -4.476 -6.450 1.00 96.44 85 TYR A C 1
ATOM 711 O O . TYR A 1 85 ? 5.867 -5.187 -5.544 1.00 96.44 85 TYR A O 1
ATOM 719 N N . ASN A 1 86 ? 4.553 -4.930 -7.339 1.00 96.25 86 ASN A N 1
ATOM 720 C CA . ASN A 1 86 ? 3.991 -6.279 -7.267 1.00 96.25 86 ASN A CA 1
ATOM 721 C C . ASN A 1 86 ? 5.065 -7.357 -7.445 1.00 96.25 86 ASN A C 1
ATOM 723 O O . ASN A 1 86 ? 5.067 -8.344 -6.712 1.00 96.25 86 ASN A O 1
ATOM 727 N N . LEU A 1 87 ? 6.010 -7.156 -8.369 1.00 96.50 87 LEU A N 1
ATOM 728 C CA . LEU A 1 87 ? 7.146 -8.060 -8.530 1.00 96.50 87 LEU A CA 1
ATOM 729 C C . LEU A 1 87 ? 7.985 -8.126 -7.248 1.00 96.50 87 LEU A C 1
ATOM 731 O O . LEU A 1 87 ? 8.307 -9.218 -6.793 1.00 96.50 87 LEU A O 1
ATOM 735 N N . TRP A 1 88 ? 8.265 -6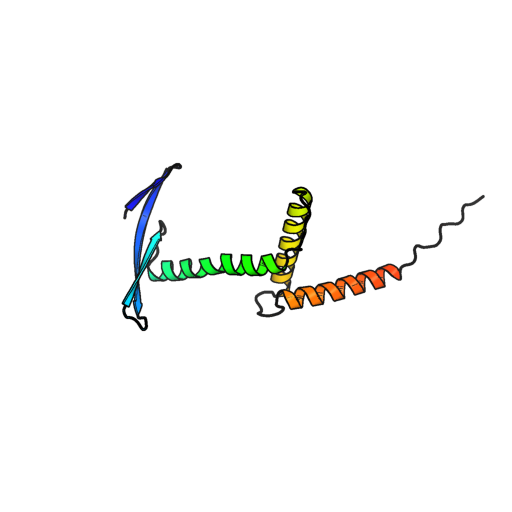.983 -6.618 1.00 96.75 88 TRP A N 1
ATOM 736 C CA . TRP A 1 88 ? 8.964 -6.934 -5.335 1.00 96.75 88 TRP A CA 1
ATOM 737 C C . TRP A 1 88 ? 8.221 -7.695 -4.229 1.00 96.75 88 TRP A C 1
ATOM 739 O O . TRP A 1 88 ? 8.850 -8.483 -3.520 1.00 96.75 88 TRP A O 1
ATOM 749 N N . ILE A 1 89 ? 6.900 -7.509 -4.100 1.00 95.31 89 ILE A N 1
ATOM 750 C CA . ILE A 1 89 ? 6.062 -8.233 -3.128 1.00 95.31 89 ILE A CA 1
ATOM 751 C C . ILE A 1 89 ? 6.161 -9.751 -3.335 1.00 95.31 89 ILE A C 1
ATOM 753 O O . ILE A 1 89 ? 6.350 -10.490 -2.364 1.00 95.31 89 ILE A O 1
ATOM 757 N N . LEU A 1 90 ? 6.096 -10.213 -4.587 1.00 95.69 90 LEU A N 1
ATOM 758 C CA . LEU A 1 90 ? 6.253 -11.629 -4.924 1.00 95.69 90 LEU A CA 1
ATOM 759 C C . LEU A 1 90 ? 7.659 -12.140 -4.584 1.00 95.69 90 LEU A C 1
ATOM 761 O O . LEU A 1 90 ? 7.796 -13.204 -3.988 1.00 95.69 90 LEU A O 1
ATOM 765 N N . THR A 1 91 ? 8.705 -11.372 -4.900 1.00 94.62 91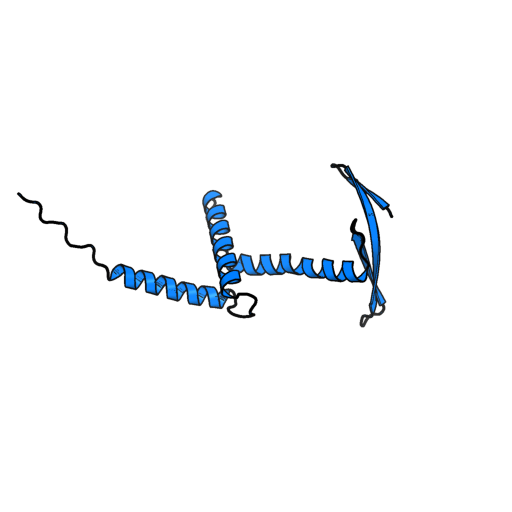 THR A N 1
ATOM 766 C CA . THR A 1 91 ? 10.096 -11.752 -4.617 1.00 94.62 91 THR A CA 1
ATOM 767 C C . THR A 1 91 ? 10.385 -11.850 -3.118 1.00 94.62 91 THR A C 1
ATOM 769 O O . THR A 1 91 ? 11.068 -12.781 -2.694 1.00 94.62 91 THR A O 1
ATOM 772 N N . ARG A 1 92 ? 9.874 -10.923 -2.293 1.00 93.06 92 ARG A N 1
ATOM 773 C CA . ARG A 1 92 ? 10.091 -10.968 -0.833 1.00 93.06 92 ARG A CA 1
ATOM 774 C C . ARG A 1 92 ? 9.293 -12.072 -0.141 1.00 93.06 92 ARG A C 1
ATOM 776 O O . ARG A 1 92 ? 9.703 -12.509 0.927 1.00 93.06 92 ARG A O 1
ATOM 783 N N . ASN A 1 93 ? 8.174 -12.523 -0.719 1.00 93.12 93 ASN A N 1
ATOM 784 C CA . ASN A 1 93 ? 7.344 -13.621 -0.204 1.00 93.12 93 ASN A CA 1
ATOM 785 C C . ASN A 1 93 ? 7.093 -13.539 1.320 1.00 93.12 93 ASN A C 1
ATOM 787 O O . ASN A 1 93 ? 7.387 -14.465 2.073 1.00 93.12 93 ASN A O 1
ATOM 791 N N . GLY A 1 94 ? 6.653 -12.369 1.795 1.00 89.81 94 GLY A N 1
ATOM 792 C CA . GLY A 1 94 ? 6.380 -12.111 3.216 1.00 89.81 94 GLY A CA 1
ATOM 793 C C . GLY A 1 94 ? 7.603 -11.859 4.113 1.00 89.81 94 GLY A C 1
ATOM 794 O O . GLY A 1 94 ? 7.428 -11.401 5.238 1.00 89.81 94 GLY A O 1
ATOM 795 N N . LYS A 1 95 ? 8.833 -12.072 3.635 1.00 92.81 95 LYS A N 1
ATOM 796 C CA . LYS A 1 95 ? 10.069 -11.810 4.396 1.00 92.81 95 LYS A CA 1
ATOM 797 C C . LYS A 1 95 ? 10.367 -10.319 4.487 1.00 92.81 95 LYS A C 1
ATOM 799 O O . LYS A 1 95 ? 9.952 -9.558 3.621 1.00 92.81 95 LYS A O 1
ATOM 804 N N . GLU A 1 96 ? 11.133 -9.902 5.496 1.00 88.44 96 GLU A N 1
ATOM 805 C CA . GLU A 1 96 ? 11.578 -8.507 5.649 1.00 88.44 96 GLU A CA 1
ATOM 806 C C . GLU A 1 96 ? 12.390 -8.021 4.439 1.00 88.44 96 GLU A C 1
ATOM 808 O O . GLU A 1 96 ? 12.159 -6.916 3.933 1.00 88.44 96 GLU A O 1
ATOM 813 N N . HIS A 1 97 ? 13.265 -8.893 3.934 1.00 90.69 97 HIS A N 1
ATOM 814 C CA . HIS A 1 97 ? 14.154 -8.644 2.807 1.00 90.69 97 HIS A CA 1
ATOM 815 C C . HIS A 1 97 ? 13.739 -9.418 1.540 1.00 90.69 97 HIS A C 1
ATOM 817 O O . HIS A 1 97 ? 13.188 -10.517 1.643 1.00 90.69 97 HIS A O 1
ATOM 823 N N . PRO A 1 98 ? 14.048 -8.885 0.343 1.00 92.56 98 PRO A N 1
ATOM 824 C CA . PRO A 1 98 ? 14.716 -7.603 0.117 1.00 92.56 98 PRO A CA 1
ATOM 825 C C . PRO A 1 98 ? 13.801 -6.413 0.434 1.00 92.56 98 PRO A C 1
ATOM 827 O O . PRO A 1 98 ? 12.585 -6.470 0.234 1.00 92.56 98 PRO A O 1
ATOM 830 N N . ARG A 1 99 ? 14.378 -5.308 0.905 1.00 92.19 99 ARG A N 1
ATOM 831 C CA . ARG A 1 99 ? 13.699 -4.006 0.956 1.00 92.19 99 ARG A CA 1
ATOM 832 C C . ARG A 1 99 ? 13.563 -3.450 -0.462 1.00 92.19 99 ARG A C 1
ATOM 834 O O . ARG A 1 99 ? 14.296 -3.841 -1.367 1.00 92.19 99 ARG A O 1
ATOM 841 N N . GLY A 1 100 ? 12.645 -2.505 -0.675 1.00 91.88 100 GLY A N 1
ATOM 842 C CA . GLY A 1 100 ? 12.360 -1.995 -2.023 1.00 91.88 100 GLY A CA 1
ATOM 843 C C . GLY A 1 100 ? 13.581 -1.420 -2.763 1.00 91.88 100 GLY A C 1
ATOM 844 O O . GLY A 1 100 ? 13.650 -1.509 -3.984 1.00 91.88 100 GLY A O 1
ATOM 845 N N . HIS A 1 101 ? 14.569 -0.859 -2.056 1.00 91.06 101 HIS A N 1
ATOM 846 C CA . HIS A 1 101 ? 15.816 -0.393 -2.679 1.00 91.06 101 HIS A CA 1
ATOM 847 C C . HIS A 1 101 ? 16.749 -1.550 -3.067 1.00 91.06 101 HIS A C 1
ATOM 849 O O . HIS A 1 101 ? 17.202 -1.585 -4.204 1.00 91.06 101 HIS A O 1
ATOM 855 N N . GLU A 1 102 ? 16.932 -2.537 -2.187 1.00 94.50 102 GLU A N 1
ATOM 856 C CA . GLU A 1 102 ? 17.741 -3.740 -2.445 1.00 94.50 102 GLU A CA 1
ATOM 857 C C . GLU A 1 102 ? 17.213 -4.512 -3.663 1.00 94.50 102 GLU A C 1
ATOM 859 O O . GLU A 1 102 ? 17.978 -4.942 -4.524 1.00 94.50 102 GLU A O 1
ATOM 864 N N . PHE A 1 103 ? 15.887 -4.622 -3.786 1.00 95.69 103 PHE A N 1
ATOM 865 C CA . PHE A 1 103 ? 15.252 -5.211 -4.962 1.00 95.69 103 PHE A CA 1
ATOM 866 C C . PHE A 1 103 ? 15.563 -4.431 -6.248 1.00 95.69 103 PHE A C 1
ATOM 868 O O . PHE A 1 103 ? 15.840 -5.039 -7.281 1.00 95.69 103 PHE A O 1
ATOM 875 N N . LYS A 1 104 ? 15.542 -3.091 -6.204 1.00 93.62 104 LYS A N 1
ATOM 876 C CA . LYS A 1 104 ? 15.878 -2.253 -7.367 1.00 93.62 104 LYS A CA 1
ATOM 877 C C . LYS A 1 104 ? 17.343 -2.409 -7.772 1.00 93.62 104 LYS A C 1
ATOM 879 O O . LYS A 1 104 ? 17.622 -2.467 -8.968 1.00 93.62 104 LYS A O 1
ATOM 884 N N . ASP A 1 105 ? 18.251 -2.496 -6.805 1.00 94.56 105 ASP A N 1
ATOM 885 C CA . ASP A 1 105 ? 19.678 -2.698 -7.064 1.00 94.56 105 ASP A CA 1
ATOM 886 C C . ASP A 1 105 ? 19.933 -4.063 -7.711 1.00 94.56 105 ASP A C 1
ATOM 888 O O . ASP A 1 105 ? 20.595 -4.141 -8.750 1.00 94.56 105 ASP A O 1
ATOM 892 N N . TRP A 1 106 ? 19.321 -5.121 -7.172 1.00 95.69 106 TRP A N 1
ATOM 893 C CA . TRP A 1 106 ? 19.357 -6.457 -7.766 1.00 95.69 106 TRP A CA 1
ATOM 894 C C . TRP A 1 106 ? 18.802 -6.463 -9.197 1.00 95.69 106 TRP A C 1
ATOM 896 O O . TRP A 1 106 ? 19.477 -6.910 -10.126 1.00 95.69 106 TRP A O 1
ATOM 906 N N . LEU A 1 107 ? 17.611 -5.895 -9.403 1.00 94.56 107 LEU A N 1
ATOM 907 C CA . LEU A 1 107 ? 16.971 -5.847 -10.717 1.00 94.56 107 LEU A CA 1
ATOM 908 C C . LEU A 1 107 ? 17.829 -5.084 -11.735 1.00 94.56 107 LEU A C 1
ATOM 910 O O . LEU A 1 107 ? 17.917 -5.472 -12.899 1.00 94.56 107 LEU A O 1
ATOM 914 N N . LYS A 1 108 ? 18.492 -4.004 -11.310 1.00 94.38 108 LYS A N 1
ATOM 915 C CA . LYS A 1 108 ? 19.400 -3.236 -12.165 1.00 94.38 108 LYS A CA 1
ATOM 916 C C . LYS A 1 108 ? 20.584 -4.083 -12.631 1.00 94.38 108 LYS A C 1
ATOM 918 O O . LYS A 1 108 ? 20.920 -4.027 -13.814 1.00 94.38 108 LYS A O 1
ATOM 923 N N . ILE A 1 109 ? 21.194 -4.862 -11.737 1.00 95.25 109 ILE A N 1
ATOM 924 C CA . ILE A 1 109 ? 22.290 -5.782 -12.080 1.00 95.25 109 ILE A CA 1
ATOM 925 C C . ILE A 1 109 ? 21.800 -6.825 -13.088 1.00 95.25 109 ILE A C 1
ATOM 927 O O . ILE A 1 109 ? 22.424 -7.002 -14.134 1.00 95.25 109 ILE A O 1
ATOM 931 N N . GLU A 1 110 ? 20.651 -7.443 -12.823 1.00 93.56 110 GLU A N 1
ATOM 932 C CA . GLU A 1 110 ? 20.069 -8.477 -13.680 1.00 93.56 110 GLU A CA 1
ATOM 933 C C . GLU A 1 110 ? 19.807 -7.957 -15.105 1.00 93.56 110 GLU A C 1
ATOM 935 O O . GLU A 1 110 ? 20.229 -8.550 -16.101 1.00 93.56 110 GLU A O 1
ATOM 940 N N . LEU A 1 111 ? 19.191 -6.776 -15.223 1.00 93.00 111 LEU A N 1
ATOM 941 C CA . LEU A 1 111 ? 18.914 -6.139 -16.51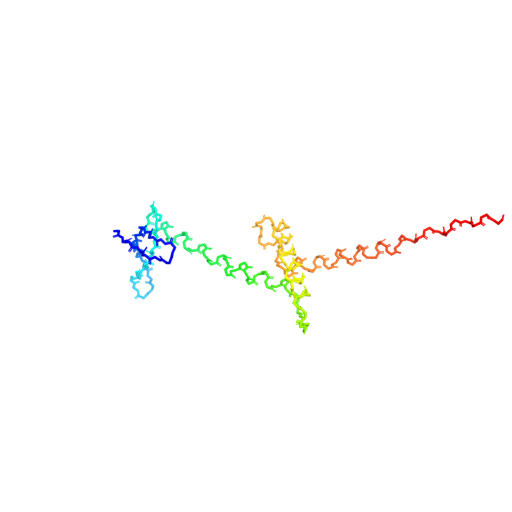4 1.00 93.00 111 LEU A CA 1
ATOM 942 C C . LEU A 1 111 ? 20.193 -5.770 -17.283 1.00 93.00 111 LEU A C 1
ATOM 944 O O . LEU A 1 111 ? 20.229 -5.887 -18.513 1.00 93.00 111 LEU A O 1
ATOM 948 N N . ILE A 1 112 ? 21.247 -5.330 -16.587 1.00 94.06 112 ILE A N 1
ATOM 949 C CA . ILE A 1 112 ? 22.552 -5.054 -17.204 1.00 94.06 112 ILE A CA 1
ATOM 950 C C . ILE A 1 112 ? 23.158 -6.351 -17.745 1.00 94.06 112 ILE A C 1
ATOM 952 O O . ILE A 1 112 ? 23.577 -6.381 -18.906 1.00 94.06 112 ILE A O 1
ATOM 956 N N . SER A 1 113 ? 23.146 -7.424 -16.954 1.00 91.25 113 SER A N 1
ATOM 957 C CA . SER A 1 113 ? 23.635 -8.745 -17.360 1.00 91.25 113 SER A CA 1
ATOM 958 C C . SER A 1 113 ? 22.910 -9.251 -18.607 1.00 91.25 113 SER A C 1
ATOM 960 O O . SER A 1 113 ? 23.556 -9.610 -19.595 1.00 91.25 113 SER A O 1
ATOM 962 N N . PHE A 1 114 ? 21.575 -9.169 -18.640 1.00 90.44 114 PHE A N 1
ATOM 963 C CA . PHE A 1 114 ? 20.787 -9.520 -19.825 1.00 90.44 114 PHE A CA 1
ATOM 964 C C . PHE A 1 114 ? 21.161 -8.691 -21.057 1.00 90.44 114 PHE A C 1
ATOM 966 O O . PHE A 1 114 ? 21.262 -9.231 -22.162 1.00 90.44 114 PHE A O 1
ATOM 973 N N . LYS A 1 115 ? 21.394 -7.383 -20.894 1.00 89.38 115 LYS A N 1
ATOM 974 C CA . LYS A 1 115 ? 21.809 -6.505 -21.998 1.00 89.38 115 LYS A CA 1
ATOM 975 C C . LYS A 1 115 ? 23.174 -6.909 -22.563 1.00 89.38 115 LYS A C 1
ATOM 977 O O . LYS A 1 115 ? 23.333 -6.930 -23.784 1.00 89.38 115 LYS A O 1
ATOM 982 N N . VAL A 1 116 ? 24.139 -7.240 -21.702 1.00 86.19 116 VAL A N 1
ATOM 983 C CA . VAL A 1 116 ? 25.481 -7.698 -22.105 1.00 86.19 116 VAL A CA 1
ATOM 984 C C . VAL A 1 116 ? 25.401 -9.045 -22.827 1.00 86.19 116 VAL A C 1
ATOM 986 O O . VAL A 1 116 ? 25.907 -9.169 -23.942 1.00 86.19 116 VAL A O 1
ATOM 989 N N . LEU A 1 117 ? 24.690 -10.021 -22.256 1.00 82.38 117 LEU A N 1
ATOM 990 C CA . LEU A 1 117 ? 24.521 -11.355 -22.843 1.00 82.38 117 LEU A CA 1
ATOM 991 C C . LEU A 1 117 ? 23.806 -11.311 -24.199 1.00 82.38 117 LEU A C 1
ATOM 993 O O . LEU A 1 117 ? 24.186 -12.015 -25.136 1.00 82.38 117 LEU A O 1
ATOM 997 N N . LYS A 1 118 ? 22.796 -10.446 -24.345 1.00 75.25 118 LYS A N 1
ATOM 998 C CA . LYS A 1 118 ? 22.082 -10.266 -25.615 1.00 75.25 118 LYS A CA 1
ATOM 999 C C . LYS A 1 118 ? 22.960 -9.611 -26.686 1.00 75.25 118 LYS A C 1
ATOM 1001 O O . LYS A 1 118 ? 22.827 -9.960 -27.854 1.00 75.25 118 LYS A O 1
ATOM 1006 N N . LYS A 1 119 ? 23.880 -8.715 -26.307 1.00 62.31 119 LYS A N 1
ATOM 1007 C CA . LYS A 1 119 ? 24.847 -8.095 -27.232 1.00 62.31 119 LYS A CA 1
ATOM 1008 C C . LYS A 1 119 ? 25.864 -9.107 -27.785 1.00 62.31 119 LYS A C 1
ATOM 1010 O O . LYS A 1 119 ? 26.338 -8.920 -28.899 1.00 62.31 119 LYS A O 1
ATOM 1015 N N . GLY A 1 120 ? 26.153 -10.184 -27.048 1.00 59.41 120 GLY A N 1
ATOM 1016 C CA . GLY A 1 120 ? 27.026 -11.279 -27.495 1.00 59.41 120 GLY A CA 1
ATOM 1017 C C . GLY A 1 120 ? 26.420 -12.183 -28.577 1.00 59.41 120 GLY A C 1
ATOM 1018 O O . GLY A 1 120 ? 27.154 -12.874 -29.278 1.00 59.41 120 GLY A O 1
ATOM 1019 N N . ARG A 1 121 ? 25.094 -12.160 -28.772 1.00 60.81 121 ARG A N 1
ATOM 1020 C CA . ARG A 1 121 ? 24.438 -12.843 -29.896 1.00 60.81 121 ARG A CA 1
ATOM 1021 C C . ARG A 1 121 ? 24.504 -11.941 -31.130 1.00 60.81 121 ARG A C 1
ATOM 1023 O O . ARG A 1 121 ? 23.554 -11.215 -31.423 1.00 60.81 121 ARG A O 1
ATOM 1030 N N . ALA A 1 122 ? 25.642 -11.947 -31.825 1.00 63.75 122 ALA A N 1
ATOM 1031 C CA . ALA A 1 122 ? 25.758 -11.309 -33.132 1.00 63.75 122 ALA A CA 1
ATOM 1032 C C . ALA A 1 122 ? 24.653 -11.843 -34.058 1.00 63.75 122 ALA A C 1
ATOM 1034 O O . ALA A 1 122 ? 24.380 -13.046 -34.089 1.00 63.75 122 ALA A O 1
ATOM 1035 N N . LYS A 1 123 ? 23.987 -10.942 -34.788 1.00 66.25 123 LYS A N 1
ATOM 1036 C CA . LYS A 1 123 ? 23.040 -11.330 -35.836 1.00 66.25 123 LYS A CA 1
ATOM 1037 C C . LYS A 1 123 ? 23.814 -12.225 -36.820 1.00 66.25 123 LYS A C 1
ATOM 1039 O O . LYS A 1 123 ? 24.909 -11.814 -37.210 1.00 66.25 123 LYS A O 1
ATOM 1044 N N . PRO A 1 124 ? 23.319 -13.424 -37.181 1.00 71.50 124 PRO A N 1
ATOM 1045 C CA . PRO A 1 124 ? 24.009 -14.253 -38.161 1.00 71.50 124 PRO A CA 1
ATOM 1046 C C . PRO A 1 124 ? 24.236 -13.431 -39.438 1.00 71.50 124 PRO A C 1
ATOM 1048 O O . PRO A 1 124 ? 23.396 -12.572 -39.750 1.00 71.50 124 PRO A O 1
ATOM 1051 N N . PRO A 1 125 ? 25.370 -13.626 -40.137 1.00 77.38 125 PRO A N 1
ATOM 1052 C CA . PRO A 1 125 ? 25.630 -12.911 -41.377 1.00 77.38 125 PRO A CA 1
ATOM 1053 C C . PRO A 1 125 ? 24.440 -13.103 -42.329 1.00 77.38 125 PRO A C 1
ATOM 1055 O O . PRO A 1 125 ? 23.829 -14.179 -42.324 1.00 77.38 125 PRO A O 1
ATOM 1058 N N . PRO A 1 126 ? 24.055 -12.067 -43.097 1.00 79.94 126 PRO A N 1
ATOM 1059 C CA . PRO A 1 126 ? 22.994 -12.211 -44.082 1.00 79.94 126 PRO A CA 1
ATOM 1060 C C . PRO A 1 126 ? 23.333 -13.379 -45.014 1.00 79.94 126 PRO A C 1
ATOM 1062 O O . PRO A 1 126 ? 24.492 -13.551 -45.396 1.00 79.94 126 PRO A O 1
ATOM 1065 N N . LEU A 1 127 ? 22.328 -14.200 -45.334 1.00 79.94 127 LEU A N 1
ATOM 1066 C CA . LEU A 1 127 ? 22.489 -15.298 -46.286 1.00 79.94 127 LEU A CA 1
ATOM 1067 C C . LEU A 1 127 ? 23.055 -14.736 -47.602 1.00 79.94 127 LEU A C 1
ATOM 1069 O O . LEU A 1 127 ? 22.608 -13.662 -48.017 1.00 79.94 127 LEU A O 1
ATOM 1073 N N . PRO A 1 128 ? 24.019 -15.422 -48.246 1.00 78.88 128 PRO A N 1
ATOM 1074 C CA . PRO A 1 128 ? 24.533 -14.982 -49.532 1.00 78.88 128 PRO A CA 1
ATOM 1075 C C . PRO A 1 128 ? 23.368 -14.845 -50.510 1.00 78.88 128 PRO A C 1
ATOM 1077 O O . PRO A 1 128 ? 22.606 -15.793 -50.710 1.00 78.88 128 PRO A O 1
ATOM 1080 N N . THR A 1 129 ? 23.214 -13.668 -51.107 1.00 72.88 129 THR A N 1
ATOM 1081 C CA . THR A 1 129 ? 22.309 -13.487 -52.237 1.00 72.88 129 THR A CA 1
ATOM 1082 C C . THR A 1 129 ? 22.874 -14.316 -53.387 1.00 72.88 129 THR A C 1
ATOM 1084 O O . THR A 1 129 ? 23.965 -14.022 -53.873 1.00 72.88 129 THR A O 1
ATOM 1087 N N . LEU A 1 130 ? 22.177 -15.387 -53.776 1.00 75.50 130 LEU A N 1
ATOM 1088 C CA . LEU A 1 130 ? 22.472 -16.098 -55.019 1.00 75.50 130 LEU A CA 1
ATOM 1089 C C . LEU A 1 130 ? 22.255 -15.100 -56.163 1.00 75.50 130 LEU A C 1
ATOM 1091 O O . LEU A 1 130 ? 21.142 -14.596 -56.324 1.00 75.50 130 LEU A O 1
ATOM 1095 N N . ALA A 1 131 ? 23.347 -14.752 -56.845 1.00 68.12 131 ALA A N 1
ATOM 1096 C CA . ALA A 1 131 ? 23.351 -13.928 -58.049 1.00 68.12 131 ALA A CA 1
ATOM 1097 C C . ALA A 1 131 ? 22.866 -14.731 -59.261 1.00 68.12 131 ALA A C 1
ATOM 1099 O O . ALA A 1 131 ? 23.122 -15.959 -59.284 1.00 68.12 131 ALA A O 1
#

Sequence (131 aa):
DYTISGRKGEEEVRLLLTEKETKDGTEIHPFITNLNIDPDEASENYSWRWRIETNIRELEKFKPFTTSQSMELRRLYLLVSILLYNLWILTRNGKEHPRGHEFKDWLKIELISFKVLKKGRAKPPPLPTLA